Protein AF-A0A5D2L693-F1 (afdb_monomer)

InterPro domains:
  IPR036465 von Willebrand factor A-like domain superfamily [G3DSA:3.40.50.410] (5-49)
  IPR036465 von Willebrand factor A-like domain superfamily [SSF53300] (5-48)
  IPR050550 SEC23/SEC24 family, SEC24 subfamily [PTHR13803] (5-66)

Foldseek 3Di:
DAEAEEEALDDDDVVVVVVSCVVSVYHYYYHNHDPPDCVVVVVVVVVPDDDDDPDDDDDDDPPPDDDDDDPDD

pLDDT: mean 82.38, std 10.38, range [38.31, 92.62]

Radius of gyration: 17.47 Å; Cα contacts (8 Å, |Δi|>4): 5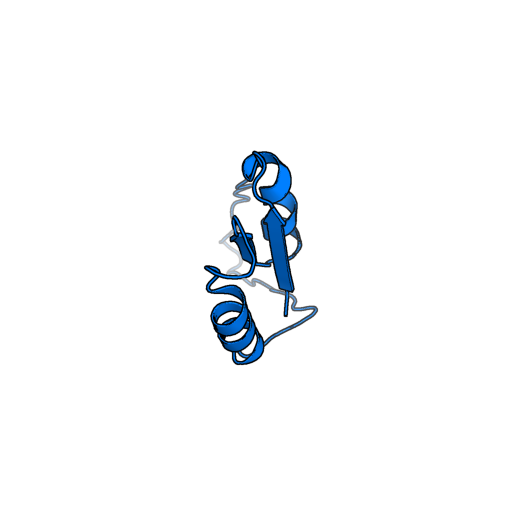2; chains: 1; bounding box: 32×30×48 Å

Secondary structure (DSSP, 8-state):
--EEEEE-SS---HHHHHHHHHHHT-EEEEES-STT--HHHHHHHHHHS----S--------TT---------

Organism: Gossypium tomentosum (NCBI:txid34277)

Structure (mmCIF, N/CA/C/O backbone):
data_AF-A0A5D2L693-F1
#
_entry.id   AF-A0A5D2L693-F1
#
loop_
_atom_site.group_PDB
_atom_site.id
_atom_site.type_symbol
_atom_site.label_atom_id
_atom_site.label_alt_id
_atom_site.label_comp_id
_atom_site.label_asym_id
_atom_site.label_entity_id
_atom_site.label_seq_id
_atom_site.pdbx_PDB_ins_code
_atom_site.Cartn_x
_atom_site.Cartn_y
_atom_site.Cartn_z
_atom_site.occupancy
_atom_site.B_iso_or_equiv
_atom_site.auth_seq_id
_atom_site.auth_comp_id
_atom_site.auth_asym_id
_atom_site.auth_atom_id
_atom_site.pdbx_PDB_model_num
ATOM 1 N N . MET A 1 1 ? -3.530 -6.654 -0.346 1.00 62.94 1 MET A N 1
ATOM 2 C CA . MET A 1 1 ? -2.627 -6.257 -1.440 1.00 62.94 1 MET A CA 1
ATOM 3 C C . MET A 1 1 ? -3.077 -4.907 -1.984 1.00 62.94 1 MET A C 1
ATOM 5 O O . MET A 1 1 ? -3.934 -4.855 -2.856 1.00 62.94 1 MET A O 1
ATOM 9 N N . ARG A 1 2 ? -2.586 -3.809 -1.407 1.00 69.50 2 ARG A N 1
ATOM 10 C CA . ARG A 1 2 ? -2.775 -2.466 -1.965 1.00 69.50 2 ARG A CA 1
ATOM 11 C C . ARG A 1 2 ? -1.387 -1.894 -2.195 1.00 69.50 2 ARG A C 1
ATOM 13 O O . ARG A 1 2 ? -0.701 -1.506 -1.259 1.00 69.50 2 ARG A O 1
ATOM 20 N N . GLY A 1 3 ? -0.947 -1.984 -3.436 1.00 77.38 3 GLY A N 1
ATOM 21 C CA . GLY A 1 3 ? 0.326 -1.461 -3.889 1.00 77.38 3 GLY A CA 1
ATOM 22 C C . GLY A 1 3 ? 0.142 -0.982 -5.316 1.00 77.38 3 GLY A C 1
ATOM 23 O O . GLY A 1 3 ? -0.450 -1.697 -6.125 1.00 77.38 3 GLY A O 1
ATOM 24 N N . HIS A 1 4 ? 0.590 0.232 -5.598 1.00 85.62 4 HIS A N 1
ATOM 25 C CA . HIS A 1 4 ? 0.597 0.814 -6.932 1.00 85.62 4 HIS A CA 1
ATOM 26 C C . HIS A 1 4 ? 1.997 0.629 -7.499 1.00 85.62 4 HIS A C 1
ATOM 28 O O . HIS A 1 4 ? 2.972 1.065 -6.887 1.00 85.62 4 HIS A O 1
ATOM 34 N N . PHE A 1 5 ? 2.093 -0.037 -8.643 1.00 88.38 5 PHE A N 1
ATOM 35 C CA . PHE A 1 5 ? 3.357 -0.327 -9.308 1.00 88.38 5 PHE A CA 1
ATOM 36 C C . PHE A 1 5 ? 3.381 0.412 -10.635 1.00 88.38 5 PHE A C 1
ATOM 38 O O . PHE A 1 5 ? 2.496 0.216 -11.468 1.00 88.38 5 PHE A O 1
ATOM 45 N N . ALA A 1 6 ? 4.391 1.248 -10.830 1.00 88.38 6 ALA A N 1
ATOM 46 C CA . ALA A 1 6 ? 4.664 1.892 -12.101 1.00 88.38 6 ALA A CA 1
ATOM 47 C C . ALA A 1 6 ? 6.038 1.438 -12.594 1.00 88.38 6 ALA A C 1
ATOM 49 O O . ALA A 1 6 ? 7.016 1.466 -11.847 1.00 88.38 6 ALA A O 1
ATOM 50 N N . VAL A 1 7 ? 6.102 1.011 -13.852 1.00 88.50 7 VAL A N 1
ATOM 51 C CA . VAL A 1 7 ? 7.357 0.683 -14.527 1.00 88.50 7 VAL A CA 1
ATOM 52 C C . VAL A 1 7 ? 7.474 1.602 -15.727 1.00 88.50 7 VAL A C 1
ATOM 54 O O . VAL A 1 7 ? 6.665 1.523 -16.649 1.00 88.50 7 VAL A O 1
ATOM 57 N N . THR A 1 8 ? 8.435 2.513 -15.687 1.00 87.12 8 THR A N 1
ATOM 58 C CA . THR A 1 8 ? 8.660 3.485 -16.754 1.00 87.12 8 THR A CA 1
ATOM 59 C C . THR A 1 8 ? 10.069 4.048 -16.665 1.00 87.12 8 THR A C 1
ATOM 61 O O . THR A 1 8 ? 10.565 4.344 -15.580 1.00 87.12 8 THR A O 1
ATOM 64 N N . ASN A 1 9 ? 10.697 4.212 -17.827 1.00 82.69 9 ASN A N 1
ATOM 65 C CA . ASN A 1 9 ? 12.011 4.837 -17.964 1.00 82.69 9 ASN A CA 1
ATOM 66 C C . ASN A 1 9 ? 11.908 6.368 -18.135 1.00 82.69 9 ASN A C 1
ATOM 68 O O . ASN A 1 9 ? 12.907 7.055 -18.333 1.00 82.69 9 ASN A O 1
ATOM 72 N N . GLU A 1 10 ? 10.690 6.909 -18.102 1.00 86.25 10 GLU A N 1
ATOM 73 C CA . GLU A 1 10 ? 10.416 8.335 -18.242 1.00 86.25 10 GLU A CA 1
ATOM 74 C C . GLU A 1 10 ? 10.191 9.000 -16.883 1.00 86.25 10 GLU A C 1
ATOM 76 O O . GLU A 1 10 ? 9.813 8.364 -15.892 1.00 86.25 10 GLU A O 1
ATOM 81 N N . TYR A 1 11 ? 10.399 10.319 -16.844 1.00 80.75 11 TYR A N 1
ATOM 82 C CA . TYR A 1 11 ? 10.144 11.102 -15.643 1.00 80.75 11 TYR A CA 1
ATOM 83 C C . TYR A 1 11 ? 8.689 10.938 -15.198 1.00 80.75 11 TYR A C 1
ATOM 85 O O . TYR A 1 11 ? 7.754 11.263 -15.928 1.00 80.75 11 TYR A O 1
ATOM 93 N N . THR A 1 12 ? 8.519 10.458 -13.970 1.00 84.31 12 THR A N 1
ATOM 94 C CA . THR A 1 12 ? 7.216 10.281 -13.338 1.00 84.31 12 THR A CA 1
ATOM 95 C C . THR A 1 12 ? 7.206 11.053 -12.035 1.00 84.31 12 THR A C 1
ATOM 97 O O . THR A 1 12 ? 8.039 10.812 -11.161 1.00 84.31 12 THR A O 1
ATOM 100 N N . ASP A 1 13 ? 6.265 11.983 -11.898 1.00 85.25 13 ASP A N 1
ATOM 101 C CA . ASP A 1 13 ? 6.129 12.760 -10.673 1.00 85.25 13 ASP A CA 1
ATOM 102 C C . ASP A 1 13 ? 5.432 11.943 -9.573 1.00 85.25 13 ASP A C 1
ATOM 104 O O . ASP A 1 13 ? 4.206 11.805 -9.542 1.00 85.25 13 ASP A O 1
ATOM 108 N N . LEU A 1 14 ? 6.222 11.416 -8.631 1.00 80.69 14 LEU A N 1
ATOM 109 C CA . LEU A 1 14 ? 5.692 10.705 -7.465 1.00 80.69 14 LEU A CA 1
ATOM 110 C C . LEU A 1 14 ? 4.865 11.615 -6.550 1.00 80.69 14 LEU A C 1
ATOM 112 O O . LEU A 1 14 ? 4.002 11.106 -5.833 1.00 80.69 14 LEU A O 1
ATOM 116 N N . ALA A 1 15 ? 5.106 12.930 -6.542 1.00 83.00 15 ALA A N 1
ATOM 117 C CA . ALA A 1 15 ? 4.367 13.838 -5.670 1.00 83.00 15 ALA A CA 1
ATOM 118 C C . ALA A 1 15 ? 2.887 13.889 -6.073 1.00 83.00 15 ALA A C 1
ATOM 120 O O . ALA A 1 15 ? 2.017 13.761 -5.210 1.00 83.00 15 ALA A O 1
ATOM 121 N N . SER A 1 16 ? 2.610 13.957 -7.378 1.00 87.00 16 SER A N 1
ATOM 122 C CA . SER A 1 16 ? 1.252 13.898 -7.933 1.00 87.00 16 SER A CA 1
ATOM 123 C C . SER A 1 16 ? 0.533 12.573 -7.662 1.00 87.00 16 SER A C 1
ATOM 125 O O . SER A 1 16 ? -0.688 12.557 -7.531 1.00 87.00 16 SER A O 1
ATOM 127 N N . LEU A 1 17 ? 1.263 11.460 -7.539 1.00 84.75 17 LEU A N 1
ATOM 128 C CA . LEU A 1 17 ? 0.684 10.129 -7.300 1.00 84.75 17 LEU A CA 1
ATOM 129 C C . LEU A 1 17 ? 0.598 9.750 -5.815 1.00 84.75 17 LEU A C 1
ATOM 131 O O . LEU A 1 17 ? 0.011 8.722 -5.469 1.00 84.75 17 LEU A O 1
ATOM 135 N N . LYS A 1 18 ? 1.141 1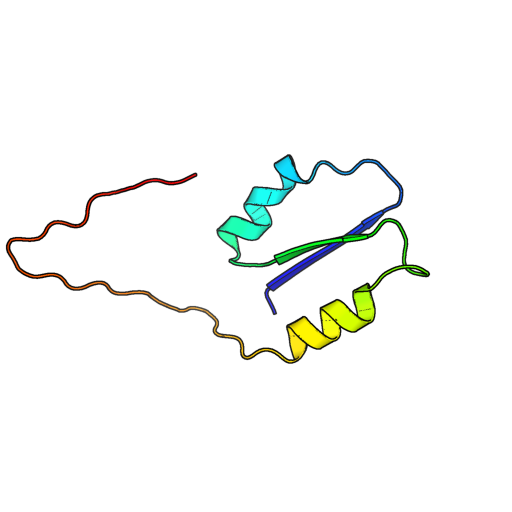0.576 -4.914 1.00 85.94 18 LYS A N 1
ATOM 136 C CA . LYS A 1 18 ? 1.162 10.308 -3.468 1.00 85.94 18 LYS A CA 1
ATOM 137 C C . LYS A 1 18 ? -0.245 10.158 -2.878 1.00 85.94 18 LYS A C 1
ATOM 139 O O . LYS A 1 18 ? -0.427 9.372 -1.949 1.00 85.94 18 LYS A O 1
ATOM 144 N N . CYS A 1 19 ? -1.242 10.850 -3.433 1.00 84.25 19 CYS A N 1
ATOM 145 C CA . CYS A 1 19 ? -2.640 10.733 -3.006 1.00 84.25 19 CYS A CA 1
ATOM 146 C C . CYS A 1 19 ? -3.160 9.289 -3.093 1.00 84.25 19 CYS A C 1
ATOM 148 O O . CYS A 1 19 ? -3.842 8.834 -2.179 1.00 84.25 19 CYS A O 1
ATOM 150 N N . LEU A 1 20 ? -2.750 8.529 -4.116 1.00 84.62 20 LEU A N 1
ATOM 151 C CA . LEU A 1 20 ? -3.158 7.136 -4.300 1.00 84.62 20 LEU A CA 1
ATOM 152 C C . LEU A 1 20 ? -2.656 6.243 -3.165 1.00 84.62 20 LEU A C 1
ATOM 154 O O . LEU A 1 20 ? -3.365 5.334 -2.737 1.00 84.62 20 LEU A O 1
ATOM 158 N N . SER A 1 21 ? -1.447 6.497 -2.663 1.00 85.38 21 SER A N 1
ATOM 159 C CA . SER A 1 21 ? -0.885 5.780 -1.515 1.00 85.38 21 SER A CA 1
ATOM 160 C C . SER A 1 21 ? -1.629 6.128 -0.225 1.00 85.38 21 SER A C 1
ATOM 162 O O . SER A 1 21 ? -2.022 5.224 0.509 1.00 85.38 21 SER A O 1
ATOM 164 N N . ILE A 1 22 ? -1.896 7.418 0.003 1.00 84.31 22 ILE A N 1
ATOM 165 C CA . ILE A 1 22 ? -2.557 7.922 1.216 1.00 84.31 22 ILE A CA 1
ATOM 166 C C . ILE A 1 22 ? -4.002 7.421 1.320 1.00 84.31 22 ILE A C 1
ATOM 168 O O . ILE A 1 22 ? -4.402 6.915 2.364 1.00 84.31 22 ILE A O 1
ATOM 172 N N . GLU A 1 23 ? -4.789 7.534 0.250 1.00 83.25 23 GLU A N 1
ATOM 173 C CA . GLU A 1 23 ? -6.207 7.150 0.279 1.00 83.25 23 GLU A CA 1
ATOM 174 C C . GLU A 1 23 ? -6.405 5.636 0.337 1.00 83.25 23 GLU A C 1
ATOM 176 O O . GLU A 1 23 ? -7.336 5.143 0.976 1.00 83.25 23 GLU A O 1
ATOM 181 N N . SER A 1 24 ? -5.538 4.881 -0.340 1.00 79.81 24 SER A N 1
ATOM 182 C CA . SER A 1 24 ? -5.659 3.424 -0.375 1.00 79.81 24 SER A CA 1
ATOM 183 C C . SER A 1 24 ? -5.006 2.730 0.824 1.00 79.81 24 SER A C 1
ATOM 185 O O . SER A 1 24 ? -5.232 1.530 1.000 1.00 79.81 24 SER A O 1
ATOM 187 N N . ASP A 1 25 ? -4.241 3.461 1.644 1.00 82.19 25 ASP A N 1
ATOM 188 C CA . ASP A 1 25 ? -3.284 2.903 2.613 1.00 82.19 25 ASP A CA 1
ATOM 189 C C . ASP A 1 25 ? -2.348 1.877 1.944 1.00 82.19 25 ASP A C 1
ATOM 191 O O . ASP A 1 25 ? -2.059 0.793 2.448 1.00 82.19 25 ASP A O 1
ATOM 195 N N . GLY A 1 26 ? -1.970 2.183 0.703 1.00 82.94 26 GLY A N 1
ATOM 196 C CA . GLY A 1 26 ? -1.187 1.315 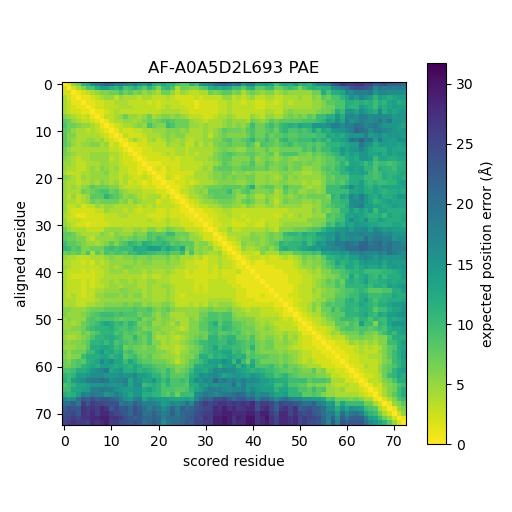-0.162 1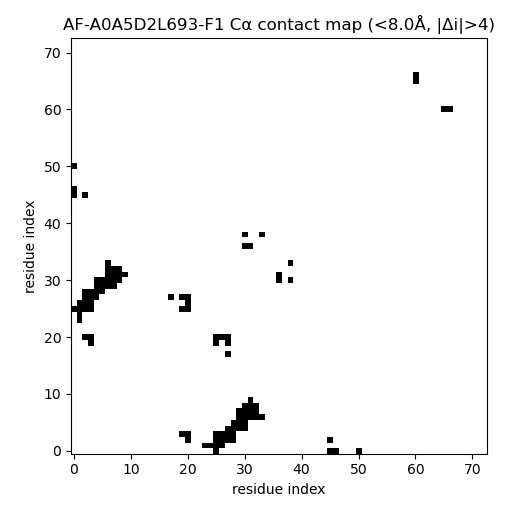.00 82.94 26 GLY A CA 1
ATOM 197 C C . GLY A 1 26 ? 0.213 1.859 -0.378 1.00 82.94 26 GLY A C 1
ATOM 198 O O . GLY A 1 26 ? 0.451 3.059 -0.284 1.00 82.94 26 GLY A O 1
ATOM 199 N N . SER A 1 27 ? 1.163 0.993 -0.708 1.00 84.88 27 SER A N 1
ATOM 200 C CA . SER A 1 27 ? 2.526 1.424 -1.044 1.00 84.88 27 SER A CA 1
ATOM 201 C C . SER A 1 27 ? 2.630 1.836 -2.516 1.00 84.88 27 SER A C 1
ATOM 203 O O . SER A 1 27 ? 2.011 1.214 -3.375 1.00 84.88 27 SER A O 1
ATOM 205 N N . LEU A 1 28 ? 3.407 2.875 -2.822 1.00 88.12 28 LEU A N 1
ATOM 206 C CA . LEU A 1 28 ? 3.710 3.287 -4.195 1.00 88.12 28 LEU A CA 1
ATOM 207 C C . LEU A 1 28 ? 5.141 2.870 -4.540 1.00 88.12 28 LEU A C 1
ATOM 209 O O . LEU A 1 28 ? 6.074 3.233 -3.824 1.00 88.12 28 LEU A O 1
ATOM 213 N N . PHE A 1 29 ? 5.307 2.136 -5.637 1.00 87.56 29 PHE A N 1
ATOM 214 C CA . PHE A 1 29 ? 6.599 1.672 -6.132 1.00 87.56 29 PHE A CA 1
ATOM 215 C C . PHE A 1 29 ? 6.810 2.125 -7.578 1.00 87.56 29 PHE A C 1
ATOM 217 O O . PHE A 1 29 ? 5.943 1.917 -8.430 1.00 87.56 29 PHE A O 1
ATOM 224 N N . LEU A 1 30 ? 7.972 2.723 -7.850 1.00 88.19 30 LEU A N 1
ATOM 225 C CA . LEU A 1 30 ? 8.400 3.122 -9.189 1.00 88.19 30 LEU A CA 1
ATOM 226 C C . LEU A 1 30 ? 9.678 2.368 -9.562 1.00 88.19 30 LEU A C 1
ATOM 228 O O . LEU A 1 30 ? 10.644 2.380 -8.799 1.00 88.19 30 LEU A O 1
ATOM 232 N N . TYR A 1 31 ? 9.689 1.768 -10.749 1.00 88.94 31 TYR A N 1
ATOM 233 C CA . TYR A 1 31 ? 10.851 1.089 -11.319 1.00 88.94 31 TYR A CA 1
ATOM 234 C C . TYR A 1 31 ? 11.174 1.666 -12.695 1.00 88.94 31 TYR A C 1
ATOM 236 O O . TYR A 1 31 ? 10.270 1.941 -13.481 1.00 88.94 31 TYR A O 1
ATOM 244 N N . ALA A 1 32 ? 12.464 1.816 -12.993 1.00 85.50 32 ALA A N 1
ATOM 245 C CA . ALA A 1 32 ? 12.924 2.352 -14.274 1.00 85.50 32 ALA A CA 1
ATOM 246 C C . ALA A 1 32 ? 12.714 1.370 -15.445 1.00 85.50 32 ALA A C 1
ATOM 248 O O . ALA A 1 32 ? 12.451 1.774 -1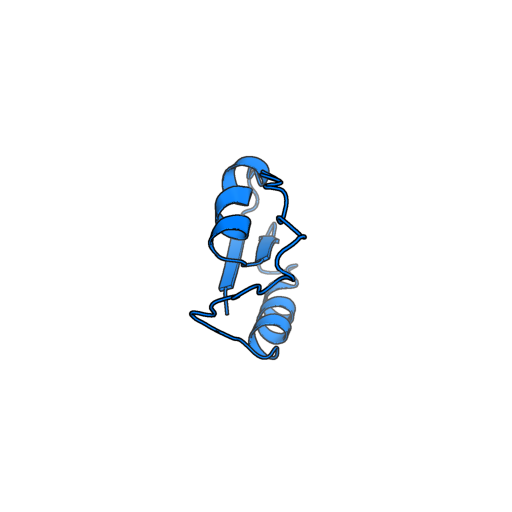6.575 1.00 85.50 32 ALA A O 1
ATOM 249 N N . ASN A 1 33 ? 12.828 0.068 -15.182 1.00 82.62 33 ASN A N 1
ATOM 250 C CA . ASN A 1 33 ? 12.683 -1.007 -16.162 1.00 82.62 33 ASN A CA 1
ATOM 251 C C . ASN A 1 33 ? 12.152 -2.275 -15.469 1.00 82.62 33 ASN A C 1
ATOM 253 O O . ASN A 1 33 ? 11.949 -2.268 -14.258 1.00 82.62 33 ASN A O 1
ATOM 257 N N . THR A 1 34 ? 11.892 -3.349 -16.218 1.00 80.00 34 THR A N 1
ATOM 258 C CA . THR A 1 34 ? 11.486 -4.644 -15.639 1.00 80.00 34 THR A CA 1
ATOM 259 C C . THR A 1 34 ? 12.690 -5.538 -15.333 1.00 80.00 34 THR A C 1
ATOM 261 O O . THR A 1 34 ? 12.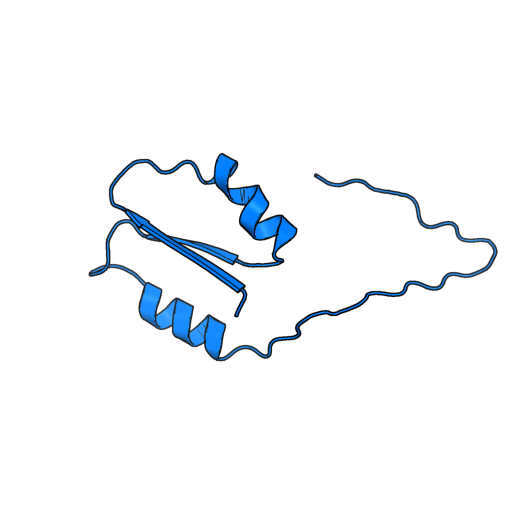667 -6.249 -14.329 1.00 80.00 34 THR A O 1
ATOM 264 N N . ASP A 1 35 ? 13.746 -5.465 -16.147 1.00 81.19 35 ASP A N 1
ATOM 265 C CA . ASP A 1 35 ? 14.880 -6.399 -16.111 1.00 81.19 35 ASP A CA 1
ATOM 266 C C . ASP A 1 35 ? 15.814 -6.205 -14.901 1.00 81.19 35 ASP A C 1
ATOM 268 O O . ASP A 1 35 ? 16.280 -7.190 -14.333 1.00 81.19 35 ASP A O 1
ATOM 272 N N . ASP A 1 36 ? 16.018 -4.964 -14.444 1.00 72.56 36 ASP A N 1
ATOM 273 C CA . ASP A 1 36 ? 16.829 -4.626 -13.260 1.00 72.56 36 ASP A CA 1
ATOM 274 C C . ASP A 1 36 ? 15.961 -4.275 -12.037 1.00 72.56 36 ASP A C 1
ATOM 276 O O . ASP A 1 36 ? 16.425 -3.662 -11.070 1.00 72.56 36 ASP A O 1
ATOM 280 N N . SER A 1 37 ? 14.673 -4.631 -12.063 1.00 81.50 37 SER A N 1
ATOM 281 C CA . SER A 1 37 ? 13.744 -4.292 -10.985 1.00 81.50 37 SER A CA 1
ATOM 282 C C . SER A 1 37 ? 13.699 -5.340 -9.880 1.00 81.50 37 SER A C 1
ATOM 284 O O . SER A 1 37 ? 13.691 -6.546 -10.118 1.00 81.50 37 SER A O 1
ATOM 286 N N . THR A 1 38 ? 13.534 -4.871 -8.644 1.00 89.56 38 THR A N 1
ATOM 287 C CA . THR A 1 38 ? 13.172 -5.723 -7.502 1.00 89.56 38 THR A CA 1
ATOM 288 C C . THR A 1 38 ? 11.679 -6.052 -7.467 1.00 89.56 38 THR A C 1
ATOM 290 O O . THR A 1 38 ? 11.189 -6.588 -6.473 1.00 89.56 38 THR A O 1
ATOM 293 N N . LEU A 1 39 ? 10.937 -5.739 -8.538 1.00 88.25 39 LEU A N 1
ATOM 294 C CA . LEU A 1 39 ? 9.487 -5.891 -8.612 1.00 88.25 39 LEU A CA 1
ATOM 295 C C . LEU A 1 39 ? 9.028 -7.306 -8.213 1.00 88.25 39 LEU A C 1
ATOM 297 O O . LEU A 1 39 ? 8.141 -7.396 -7.364 1.00 88.25 39 LEU A O 1
ATOM 301 N N . PRO A 1 40 ? 9.624 -8.413 -8.710 1.00 89.94 40 PRO A N 1
ATOM 302 C CA . PRO A 1 40 ? 9.198 -9.755 -8.306 1.00 89.94 40 PRO A CA 1
ATOM 303 C C . PRO A 1 40 ? 9.346 -10.007 -6.799 1.00 89.94 40 PRO A C 1
ATOM 305 O O . PRO A 1 40 ? 8.456 -10.577 -6.163 1.00 89.94 40 PRO A O 1
ATOM 308 N N . GLN A 1 41 ? 10.453 -9.561 -6.203 1.00 90.56 41 GLN A N 1
ATOM 309 C CA . GLN A 1 41 ? 10.729 -9.722 -4.776 1.00 90.56 41 GLN A CA 1
ATOM 310 C C . GLN A 1 41 ? 9.810 -8.835 -3.935 1.00 90.56 41 GLN A C 1
ATOM 312 O O . GLN A 1 41 ? 9.329 -9.264 -2.886 1.00 90.56 41 GLN A O 1
ATOM 317 N N . ASP A 1 42 ? 9.544 -7.614 -4.385 1.00 89.62 42 ASP A N 1
ATOM 318 C CA . ASP A 1 42 ? 8.686 -6.651 -3.698 1.00 89.62 42 ASP A CA 1
ATOM 319 C C . ASP A 1 42 ? 7.224 -7.101 -3.742 1.00 89.62 42 ASP A C 1
ATOM 321 O O . ASP A 1 42 ? 6.538 -7.073 -2.719 1.00 89.62 42 ASP A O 1
ATOM 325 N N . MET A 1 43 ? 6.772 -7.623 -4.886 1.00 88.25 43 MET A N 1
ATOM 326 C CA . MET A 1 43 ? 5.467 -8.266 -5.031 1.00 88.25 43 MET A CA 1
ATOM 327 C C . MET A 1 43 ? 5.333 -9.477 -4.115 1.00 88.25 43 MET A C 1
ATOM 329 O O . MET A 1 43 ? 4.305 -9.619 -3.456 1.00 88.25 43 MET A O 1
ATOM 333 N N . TYR A 1 44 ? 6.358 -10.331 -4.036 1.00 90.50 44 TYR A N 1
ATOM 334 C CA . TYR A 1 44 ? 6.344 -11.479 -3.133 1.00 90.50 44 TYR A CA 1
ATOM 335 C C . TYR A 1 44 ? 6.253 -11.040 -1.669 1.00 90.50 44 TYR A C 1
ATOM 337 O O . TYR A 1 44 ? 5.394 -11.531 -0.937 1.00 90.50 44 TYR A O 1
ATOM 345 N N . ARG A 1 45 ? 7.084 -10.077 -1.241 1.00 88.06 45 ARG A N 1
ATOM 346 C CA . ARG A 1 45 ? 7.040 -9.545 0.131 1.00 88.06 45 ARG A CA 1
ATOM 347 C C . ARG A 1 45 ? 5.682 -8.945 0.442 1.00 88.06 45 ARG A C 1
ATOM 349 O O . ARG A 1 45 ? 5.134 -9.243 1.497 1.00 88.06 45 ARG A O 1
ATOM 356 N N . MET A 1 46 ? 5.130 -8.169 -0.486 1.00 86.69 46 MET A N 1
ATOM 357 C CA . MET A 1 46 ? 3.787 -7.625 -0.374 1.00 86.69 46 MET A CA 1
ATOM 358 C C . MET A 1 46 ? 2.788 -8.781 -0.186 1.00 86.69 46 MET A C 1
ATOM 360 O O . MET A 1 46 ? 2.230 -8.939 0.890 1.00 86.69 46 MET A O 1
ATOM 364 N N . LEU A 1 47 ? 2.657 -9.695 -1.144 1.00 86.19 47 LEU A N 1
ATOM 365 C CA . LEU A 1 47 ? 1.725 -10.831 -1.067 1.00 86.19 47 LEU A CA 1
ATOM 366 C C . LEU A 1 47 ? 1.884 -11.718 0.179 1.00 86.19 47 LEU A C 1
ATOM 368 O O . LEU A 1 47 ? 0.899 -12.295 0.634 1.00 86.19 47 LEU A O 1
ATOM 372 N N . SER A 1 48 ? 3.094 -11.827 0.725 1.00 89.38 48 SER A N 1
ATOM 373 C CA . SER A 1 48 ? 3.380 -12.634 1.914 1.00 89.38 48 SER A CA 1
ATOM 374 C C . SER A 1 48 ? 2.922 -11.998 3.231 1.00 89.38 48 SER A C 1
ATOM 376 O O . SER A 1 48 ? 2.799 -12.700 4.235 1.00 89.38 48 SER A O 1
ATOM 378 N N . GLN A 1 49 ? 2.677 -10.684 3.257 1.00 84.25 49 GLN A N 1
ATOM 379 C CA . GLN A 1 49 ? 2.237 -9.997 4.466 1.00 84.25 49 GLN A CA 1
ATOM 380 C C . GLN A 1 49 ? 0.734 -10.195 4.719 1.00 84.25 49 GLN A C 1
ATOM 382 O O . GLN A 1 49 ? -0.064 -10.217 3.780 1.00 84.25 49 GLN A O 1
ATOM 387 N N . PRO A 1 50 ? 0.310 -10.320 5.989 1.00 84.62 50 PRO A N 1
ATOM 388 C CA . PRO A 1 50 ? -1.103 -10.388 6.331 1.00 84.62 50 PRO A CA 1
ATOM 389 C C . PRO A 1 50 ? -1.815 -9.083 5.953 1.00 84.62 50 PRO A C 1
ATOM 391 O O . PRO A 1 50 ? -1.343 -7.989 6.257 1.00 84.62 50 PRO A O 1
ATOM 394 N N . TYR A 1 51 ? -2.982 -9.209 5.317 1.00 80.75 51 TYR A N 1
ATOM 395 C CA . TYR A 1 51 ? -3.789 -8.079 4.863 1.00 80.75 51 TYR A CA 1
ATOM 396 C C . TYR A 1 51 ? -5.122 -7.998 5.591 1.00 80.75 51 TYR A C 1
ATOM 398 O O . TYR A 1 51 ? -5.845 -8.988 5.688 1.00 80.75 51 TYR A O 1
ATOM 406 N N . ALA A 1 52 ? -5.479 -6.788 6.012 1.00 82.38 52 ALA A N 1
ATOM 407 C CA . ALA A 1 52 ? -6.821 -6.446 6.455 1.00 82.38 52 ALA A CA 1
ATOM 408 C C . ALA A 1 52 ? -7.485 -5.533 5.418 1.00 82.38 52 ALA A C 1
ATOM 410 O O . ALA A 1 52 ? -6.853 -4.635 4.863 1.00 82.38 52 ALA A O 1
ATOM 411 N N . PHE A 1 53 ? -8.771 -5.756 5.168 1.00 83.75 53 PHE A N 1
ATOM 412 C CA . PHE A 1 53 ? -9.577 -4.936 4.269 1.00 83.75 53 PHE A CA 1
ATOM 413 C C . PHE A 1 53 ? -10.798 -4.416 5.026 1.00 83.75 53 PHE A C 1
ATOM 415 O O . PHE A 1 53 ? -11.312 -5.103 5.906 1.00 83.75 53 PHE A O 1
ATOM 422 N N . ASN A 1 54 ? -11.268 -3.217 4.667 1.00 83.75 54 ASN A N 1
ATOM 423 C CA . ASN A 1 54 ? -12.466 -2.591 5.243 1.00 83.75 54 ASN A CA 1
ATOM 424 C C . ASN A 1 54 ? -12.427 -2.468 6.779 1.00 83.75 54 ASN A C 1
ATOM 426 O O . ASN A 1 54 ? -13.427 -2.701 7.458 1.00 83.75 54 ASN A O 1
ATOM 430 N N . TYR A 1 55 ? -11.264 -2.125 7.337 1.00 81.06 55 TYR A N 1
ATOM 431 C CA . TYR A 1 55 ? -11.109 -1.958 8.778 1.00 81.06 55 TYR A CA 1
ATOM 432 C C . TYR A 1 55 ? -11.694 -0.621 9.252 1.00 81.06 55 TYR A C 1
AT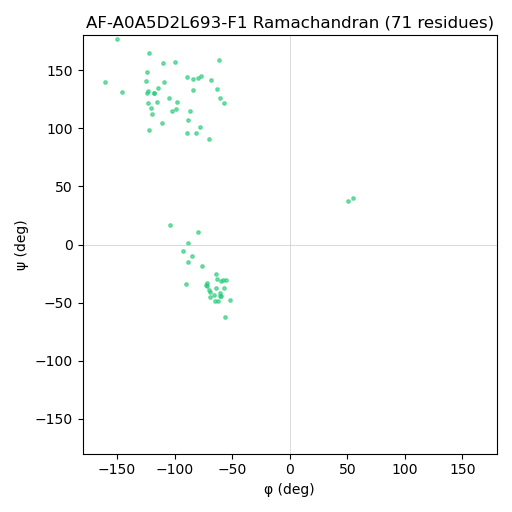OM 434 O O . TYR A 1 55 ? -11.620 0.395 8.563 1.00 81.06 55 TYR A O 1
ATOM 442 N N . VAL A 1 56 ? -12.266 -0.625 10.459 1.00 85.88 56 VAL A N 1
ATOM 443 C CA . VAL A 1 56 ? -12.815 0.568 11.115 1.00 85.88 56 VAL A CA 1
ATOM 444 C C . VAL A 1 56 ? -12.090 0.777 12.437 1.00 85.88 56 VAL A C 1
ATOM 446 O O . VAL A 1 56 ? -12.185 -0.052 13.343 1.00 85.88 56 VAL A O 1
ATOM 449 N N . LEU A 1 57 ? -11.394 1.907 12.567 1.00 85.06 57 LEU A N 1
ATOM 450 C CA . LEU A 1 57 ? -10.793 2.323 13.829 1.00 85.06 57 LEU A CA 1
ATOM 451 C C . LEU A 1 57 ? -11.820 3.109 14.651 1.00 85.06 57 LEU A C 1
ATOM 453 O O . LEU A 1 57 ? -12.235 4.200 14.266 1.00 85.06 57 LEU A O 1
ATOM 457 N N . ARG A 1 58 ? -12.219 2.571 15.809 1.00 90.38 58 ARG A N 1
ATOM 458 C CA . ARG A 1 58 ? -13.113 3.259 16.751 1.00 90.38 58 ARG A CA 1
ATOM 459 C C . ARG A 1 58 ? -12.364 3.637 18.023 1.00 90.38 58 ARG A C 1
ATOM 461 O O . ARG A 1 58 ? -12.139 2.789 18.883 1.00 90.38 58 ARG A O 1
ATOM 468 N N . LEU A 1 59 ? -12.043 4.920 18.162 1.00 87.88 59 LEU A N 1
ATOM 469 C CA . LEU A 1 59 ? -11.424 5.474 19.364 1.00 87.88 59 LEU A CA 1
ATOM 470 C C . LEU A 1 59 ? -12.493 5.801 20.423 1.00 87.88 59 LEU A C 1
ATOM 472 O O . LEU A 1 59 ? -13.515 6.413 20.112 1.00 87.88 59 LEU A O 1
ATOM 476 N N . ARG A 1 60 ? -12.270 5.388 21.675 1.00 91.25 60 ARG A N 1
ATOM 477 C CA . ARG A 1 60 ? -13.073 5.785 22.843 1.00 91.25 60 ARG A CA 1
ATOM 478 C C . ARG A 1 60 ? -12.148 6.416 23.874 1.00 91.25 60 ARG A C 1
ATOM 480 O O . ARG A 1 60 ? -11.102 5.848 24.170 1.00 91.25 60 ARG A O 1
ATOM 487 N N . THR A 1 61 ? -12.535 7.568 24.401 1.00 89.50 61 THR A N 1
ATOM 488 C CA . THR A 1 61 ? -11.740 8.348 25.354 1.00 89.50 61 THR A CA 1
ATOM 489 C C . THR A 1 61 ? -12.527 8.562 26.644 1.00 89.50 61 THR A C 1
ATOM 491 O O . THR A 1 61 ? -13.735 8.317 26.687 1.00 89.50 61 THR A O 1
ATOM 494 N N . SER A 1 62 ? -11.841 8.975 27.713 1.00 92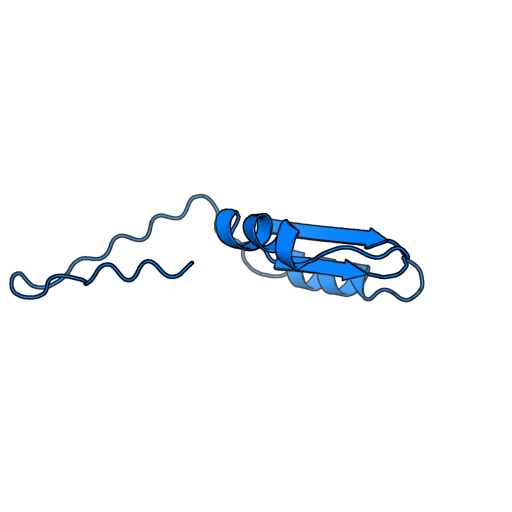.62 62 SER A N 1
ATOM 495 C CA . SER A 1 62 ? -12.515 9.450 28.924 1.00 92.62 62 SER A CA 1
ATOM 496 C C . SER A 1 62 ? -13.372 10.680 28.610 1.00 92.62 62 SER A C 1
ATOM 498 O O . SER A 1 62 ? -13.140 11.374 27.619 1.00 92.62 62 SER A O 1
ATOM 500 N N . THR A 1 63 ? -14.358 10.964 29.461 1.00 88.44 63 THR A N 1
ATOM 501 C CA . THR A 1 63 ? -15.302 12.082 29.277 1.00 88.44 63 THR A CA 1
ATOM 502 C C . THR A 1 63 ? -14.614 13.440 29.170 1.00 88.44 63 THR A C 1
ATOM 504 O O . THR A 1 63 ? -15.095 14.316 28.454 1.00 88.44 63 THR A O 1
ATOM 507 N N . ASP A 1 64 ? -13.474 13.591 29.841 1.00 91.62 64 ASP A N 1
ATOM 508 C CA . ASP A 1 64 ? -12.742 14.856 29.924 1.00 91.62 64 ASP A CA 1
ATOM 509 C C . ASP A 1 64 ? -11.747 15.035 28.770 1.00 91.62 64 ASP A C 1
ATOM 511 O O . ASP A 1 64 ? -11.264 16.141 28.525 1.00 91.62 64 ASP A O 1
ATOM 515 N N . PHE A 1 65 ? -11.440 13.961 28.034 1.00 86.12 65 PHE A N 1
ATOM 516 C CA . PHE A 1 65 ? -10.486 14.000 26.936 1.00 86.12 65 PHE A CA 1
ATOM 517 C C . PHE A 1 65 ? -11.197 14.125 25.589 1.00 86.12 65 PHE A C 1
ATOM 519 O O . PHE A 1 65 ? -11.903 13.217 25.140 1.00 86.12 65 PHE A O 1
ATOM 526 N N . LYS A 1 66 ? -10.936 15.243 24.907 1.00 84.00 66 LYS A N 1
ATOM 527 C CA . LYS A 1 66 ? -11.370 15.487 23.531 1.00 84.00 66 LYS A CA 1
ATOM 528 C C . LYS A 1 66 ? -10.186 15.264 22.588 1.00 84.00 66 LYS A C 1
ATOM 530 O O . LYS A 1 66 ? -9.222 16.026 22.676 1.00 84.00 66 LYS A O 1
ATOM 535 N N . PRO A 1 67 ? -10.226 14.256 21.699 1.00 79.69 67 PRO A N 1
ATOM 536 C CA . PRO A 1 67 ? -9.181 14.102 20.698 1.00 79.69 67 PRO A CA 1
ATOM 537 C C . PRO A 1 67 ? -9.143 15.349 19.807 1.00 79.69 67 PRO A C 1
ATOM 539 O O . PRO A 1 67 ? -10.166 15.777 19.272 1.00 79.69 67 PRO A O 1
ATOM 542 N N . GLY A 1 68 ? -7.962 15.956 19.690 1.00 78.25 68 GLY A N 1
ATOM 543 C CA . GLY A 1 68 ? -7.735 17.071 18.777 1.00 78.25 68 GLY A CA 1
ATOM 544 C C . GLY A 1 68 ? -7.802 16.596 17.328 1.00 78.25 68 GLY A C 1
ATOM 545 O O . GLY A 1 68 ? -7.332 15.507 17.002 1.00 78.25 68 GLY A O 1
ATOM 546 N N . HIS A 1 69 ? -8.376 17.413 16.447 1.00 64.38 69 HIS A N 1
ATOM 547 C CA . HIS A 1 69 ? -8.348 17.140 15.017 1.00 64.38 69 HIS A CA 1
ATOM 548 C C . HIS A 1 69 ? -6.996 17.606 14.465 1.00 64.38 69 HIS A C 1
ATOM 550 O O . HIS A 1 69 ? -6.819 18.784 14.176 1.00 64.38 69 HIS A O 1
ATOM 556 N N . SER A 1 70 ? -6.020 16.707 14.331 1.00 58.47 70 SER A N 1
ATOM 557 C CA . SER A 1 70 ? -4.854 16.982 13.488 1.00 58.47 70 SER A CA 1
ATOM 558 C C . SER A 1 70 ? -5.171 16.504 12.078 1.00 58.47 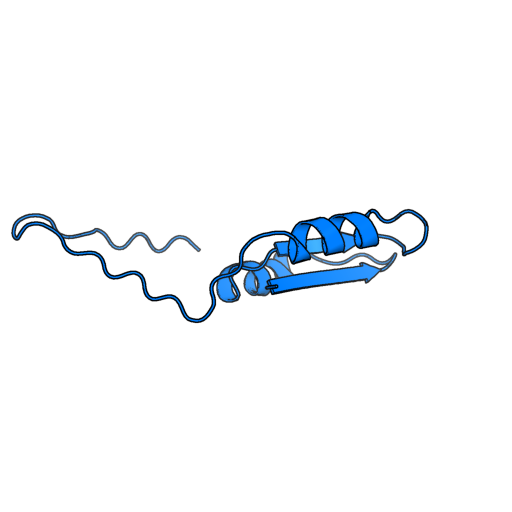70 SER A C 1
ATOM 560 O O . SER A 1 70 ? -5.062 15.317 11.773 1.00 58.47 70 SER A O 1
ATOM 562 N N . THR A 1 71 ? -5.625 17.413 11.223 1.00 45.44 71 THR A N 1
ATOM 563 C CA . THR A 1 71 ? -5.601 17.204 9.774 1.00 45.44 71 THR A CA 1
ATOM 564 C C . THR A 1 71 ? -4.142 17.251 9.326 1.00 45.44 71 THR A C 1
ATOM 566 O O . THR A 1 71 ? -3.609 18.326 9.069 1.00 45.44 71 THR A O 1
ATOM 569 N N . PHE A 1 72 ? -3.469 16.104 9.302 1.00 38.31 72 PHE A N 1
ATOM 570 C CA . PHE A 1 72 ? -2.232 15.961 8.540 1.00 38.31 72 PHE A CA 1
ATOM 571 C C . PHE A 1 72 ? -2.614 15.538 7.120 1.00 38.31 72 PHE A C 1
ATOM 573 O O . PHE A 1 72 ? -3.038 14.403 6.911 1.00 38.31 72 PHE A O 1
ATOM 580 N N . PHE A 1 73 ? -2.483 16.478 6.184 1.00 42.44 73 PHE A N 1
ATOM 581 C CA . PHE A 1 73 ? -2.226 16.224 4.769 1.00 42.44 73 PHE A CA 1
ATOM 582 C C . PHE A 1 73 ? -0.886 16.874 4.430 1.00 42.44 73 PHE A C 1
ATOM 584 O O . PHE A 1 73 ? -0.671 18.013 4.906 1.00 42.44 73 PHE A O 1
#

Sequence (73 aa):
MRGHFAVTNEYTDLASLKCLSIESDGSLFLYANTDDSTLPQDMYRMLSQPYAFNYVLRLRTSTDFKPGHSTFF

Nearest PDB structures (foldseek):
  5o22-assembly1_B  TM=4.557E-01  e=3.349E+00  Escherichia coli K-12
  8xj9-assembly1_A  TM=3.019E-01  e=2.921E+00  Arabidopsis thaliana
  8xjf-assembly1_A-2  TM=3.197E-01  e=3.586E+00  Arabidopsis thaliana
  7zkt-assembly4_G  TM=2.904E-01  e=5.786E+00  Physcomitrium patens

Mean predicted aligned error: 8.32 Å

Solvent-accessible surface area (backbone atoms only — not comparable to full-atom values): 5051 Å² total; per-residue (Å²): 127,53,68,50,79,44,74,46,80,61,97,71,69,59,77,81,50,43,60,60,24,65,79,62,74,19,52,76,46,81,32,60,48,76,89,88,41,63,58,71,60,52,51,49,56,53,70,71,48,92,73,86,76,92,79,80,90,82,88,84,71,60,97,86,55,74,86,77,86,77,85,83,127